Protein AF-A0A3B1D1N2-F1 (afdb_monomer)

Organism: NCBI:txid652676

Solvent-accessible surface area (backbone atoms only — not comparable to full-atom values): 6306 Å² total; per-residue (Å²): 116,69,67,64,53,52,55,49,52,53,50,53,51,51,50,56,58,71,70,54,91,73,68,87,65,69,68,56,71,79,70,68,76,77,75,75,72,77,92,60,91,68,50,88,94,57,68,90,43,74,66,57,53,56,49,49,56,50,54,38,62,32,39,80,76,32,62,90,82,30,60,95,53,70,44,24,58,40,69,49,35,24,72,94,54,78,50,28,65,88,57,100,66,75,60,70,65,66,97

Radius of gyration: 24.39 Å; Cα contacts (8 Å, |Δi|>4): 54; chains: 1; bounding box: 64×26×61 Å

pLDDT: mean 78.88, std 17.94, range [44.75, 98.19]

Sequence (99 aa):
MRKKIITGVFFVGLLLFLLMPGIAGYGVAAMTGETTEAILPVPESNPLTPEKIQFGRRLFMDRNLSDPDAGRTRVACVSCHNPMFGFSDGRVRSTGVYG

Secondary structure (DSSP, 8-state):
-HHHHHHHHHHHHHHHHHT---SSSHHHHTTS------SS---TTS---HHHHHHHHHHHT-GGGS-TTSTT----HHHHSBGGGTSB-SSSS--TTT-

Mean predicted aligned error: 14.94 Å

InterPro domains:
  IPR004852 Di-haem cytochrome c peroxidase [PF03150] (50-97)
  IPR036909 Cytochrome c-like domain superfamily [G3DSA:1.10.760.10] (34-99)
  IPR036909 Cytochrome c-like domain superfamily [SSF46626] (35-99)

Structure (mmCIF, N/CA/C/O backbone):
data_AF-A0A3B1D1N2-F1
#
_entry.id   AF-A0A3B1D1N2-F1
#
loop_
_atom_site.group_PDB
_atom_site.id
_atom_site.type_symbol
_atom_site.label_atom_id
_atom_site.label_alt_id
_atom_site.label_comp_id
_atom_site.label_asym_id
_atom_site.label_entity_id
_atom_site.label_seq_id
_atom_site.pdbx_PDB_ins_code
_atom_site.Cartn_x
_atom_site.Cartn_y
_atom_site.Cartn_z
_atom_site.occupancy
_atom_site.B_iso_or_equiv
_atom_site.auth_seq_id
_atom_site.auth_comp_id
_atom_site.auth_asym_id
_atom_site.auth_atom_id
_atom_site.pdbx_PDB_model_num
ATOM 1 N N . MET A 1 1 ? -46.210 11.198 -42.830 1.00 56.34 1 MET A N 1
ATOM 2 C CA . MET A 1 1 ? -45.382 9.997 -42.548 1.00 56.34 1 MET A CA 1
ATOM 3 C C . MET A 1 1 ? -44.437 10.151 -41.352 1.00 56.34 1 MET A C 1
ATOM 5 O O . MET A 1 1 ? -44.366 9.225 -40.563 1.00 56.34 1 MET A O 1
ATOM 9 N N . ARG A 1 2 ? -43.782 11.305 -41.140 1.00 57.81 2 ARG A N 1
ATOM 10 C CA . ARG A 1 2 ? -42.819 11.520 -40.033 1.00 57.81 2 ARG A CA 1
ATOM 11 C C . ARG A 1 2 ? -43.399 11.379 -38.610 1.00 57.81 2 ARG A C 1
ATOM 13 O O . ARG A 1 2 ? -42.738 10.818 -37.751 1.00 57.81 2 ARG A O 1
ATOM 20 N N . LYS A 1 3 ? -44.656 11.790 -38.373 1.00 54.94 3 LYS A N 1
ATOM 21 C CA . LYS A 1 3 ? -45.313 11.672 -37.051 1.00 54.94 3 LYS A CA 1
ATOM 22 C C . LYS A 1 3 ? -45.491 10.218 -36.583 1.00 54.94 3 LYS A C 1
ATOM 24 O O . LYS A 1 3 ? -45.231 9.937 -35.426 1.00 54.94 3 LYS A O 1
ATOM 29 N N . LYS A 1 4 ? -45.842 9.289 -37.486 1.00 55.59 4 LYS A N 1
ATOM 30 C CA . LYS A 1 4 ? -46.007 7.855 -37.159 1.00 55.59 4 LYS A CA 1
ATOM 31 C C . LYS A 1 4 ? -44.676 7.177 -36.803 1.00 55.59 4 LYS A C 1
ATOM 33 O O . LYS A 1 4 ? -44.650 6.308 -35.942 1.00 55.59 4 LYS A O 1
ATOM 38 N N . ILE A 1 5 ? -43.581 7.617 -37.430 1.00 60.41 5 ILE A N 1
ATOM 39 C CA . ILE A 1 5 ? -42.223 7.127 -37.146 1.00 60.41 5 ILE A CA 1
ATOM 40 C C . ILE A 1 5 ? -41.762 7.625 -35.772 1.00 60.41 5 ILE A C 1
ATOM 42 O O . ILE A 1 5 ? -41.260 6.839 -34.982 1.00 60.41 5 ILE A O 1
ATOM 46 N N . ILE A 1 6 ? -42.012 8.898 -35.447 1.00 61.84 6 ILE A N 1
ATOM 47 C CA . ILE A 1 6 ? -41.674 9.466 -34.133 1.00 61.84 6 ILE A CA 1
ATOM 48 C C . ILE A 1 6 ? -42.459 8.751 -33.025 1.00 61.84 6 ILE A C 1
ATOM 50 O O . ILE A 1 6 ? -41.856 8.279 -32.069 1.00 61.84 6 ILE A O 1
ATOM 54 N N . THR A 1 7 ? -43.777 8.577 -33.173 1.00 63.19 7 THR A N 1
ATOM 55 C CA . THR A 1 7 ? -44.589 7.855 -32.178 1.00 63.19 7 THR A CA 1
ATOM 56 C C . THR A 1 7 ? -44.131 6.404 -31.996 1.00 63.19 7 THR A C 1
ATOM 58 O O . THR A 1 7 ? -44.080 5.930 -30.866 1.00 63.19 7 THR A O 1
ATOM 61 N N . GLY A 1 8 ? -43.733 5.717 -33.073 1.00 62.47 8 GLY A N 1
ATOM 62 C CA . GLY A 1 8 ? -43.199 4.352 -33.008 1.00 62.47 8 GLY A CA 1
ATOM 63 C C . GLY A 1 8 ? -41.832 4.257 -32.322 1.00 62.47 8 GLY A C 1
ATOM 64 O O . GLY A 1 8 ? -41.625 3.365 -31.508 1.00 62.47 8 GLY A O 1
ATOM 65 N N . VAL A 1 9 ? -40.923 5.203 -32.581 1.00 70.62 9 VAL A N 1
ATOM 66 C CA . VAL A 1 9 ? -39.600 5.258 -31.931 1.00 70.62 9 VAL A CA 1
ATOM 67 C C . VAL A 1 9 ? -39.728 5.569 -30.436 1.00 70.62 9 VAL A C 1
ATOM 69 O O . VAL A 1 9 ? -39.030 4.959 -29.631 1.00 70.62 9 VAL A O 1
ATOM 72 N N . PHE A 1 10 ? -40.665 6.438 -30.044 1.00 69.56 10 PHE A N 1
ATOM 73 C CA . PHE A 1 10 ? -40.968 6.686 -28.631 1.00 69.56 10 PHE A CA 1
ATOM 74 C C . PHE A 1 10 ? -41.584 5.463 -27.938 1.00 69.56 10 PHE A C 1
ATOM 76 O O . PHE A 1 10 ? -41.209 5.162 -26.809 1.00 69.56 10 PHE A O 1
ATOM 83 N N . PHE A 1 11 ? -42.475 4.723 -28.608 1.00 75.69 11 PHE A N 1
ATOM 84 C CA . PHE A 1 11 ? -43.072 3.508 -28.042 1.00 75.69 11 PHE A CA 1
ATOM 85 C C . PHE A 1 11 ? -42.051 2.378 -27.879 1.00 75.69 11 PHE A C 1
ATOM 87 O O . PHE A 1 11 ? -42.023 1.735 -26.835 1.00 75.69 11 PHE A O 1
ATOM 94 N N . VAL A 1 12 ? -41.180 2.163 -28.870 1.00 73.44 12 VAL A N 1
ATOM 95 C CA . VAL A 1 12 ? -40.109 1.155 -28.800 1.00 73.44 12 VAL A CA 1
ATOM 96 C C . VAL A 1 12 ? -39.052 1.550 -27.766 1.00 73.44 12 VAL A C 1
ATOM 98 O O . VAL A 1 12 ? -38.619 0.701 -26.994 1.00 73.44 12 VAL A O 1
ATOM 101 N N . GLY A 1 13 ? -38.687 2.833 -27.682 1.00 70.81 13 GLY A N 1
ATOM 102 C CA . GLY A 1 13 ? -37.773 3.343 -26.657 1.00 70.81 13 GLY A CA 1
ATOM 103 C C . GLY A 1 13 ? -38.322 3.191 -25.235 1.00 70.81 13 GLY A C 1
ATOM 104 O O . GLY A 1 13 ? -37.595 2.756 -24.346 1.00 70.81 13 GLY A O 1
ATOM 105 N N . LEU A 1 14 ? -39.614 3.471 -25.025 1.00 72.62 14 LEU A N 1
ATOM 106 C CA . LEU A 1 14 ? -40.283 3.288 -23.733 1.00 72.62 14 LEU A CA 1
ATOM 107 C C . LEU A 1 14 ? -40.409 1.802 -23.360 1.00 72.62 14 LEU A C 1
ATOM 109 O O . LEU A 1 14 ? -40.1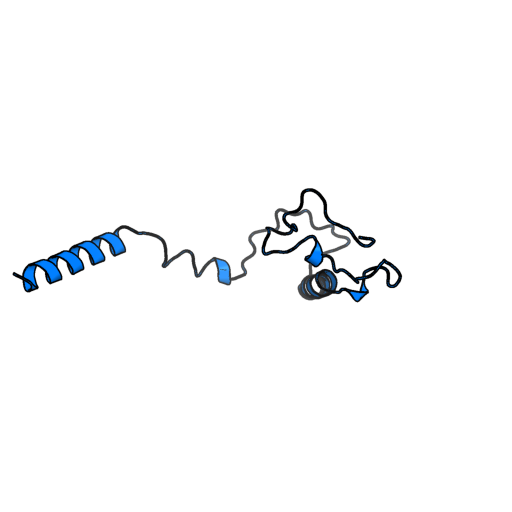92 1.446 -22.206 1.00 72.62 14 LEU A O 1
ATOM 113 N N . LEU A 1 15 ? -40.697 0.925 -24.328 1.00 72.00 15 LEU A N 1
ATOM 114 C CA . LEU A 1 15 ? -40.774 -0.520 -24.098 1.00 72.00 15 LEU A CA 1
ATOM 115 C C . LEU A 1 15 ? -39.399 -1.111 -23.748 1.00 72.00 15 LEU A C 1
ATOM 117 O O . LEU A 1 15 ? -39.295 -1.909 -22.825 1.00 72.00 15 LEU A O 1
ATOM 121 N N . LEU A 1 16 ? -38.333 -0.685 -24.434 1.00 69.31 16 LEU A N 1
ATOM 122 C CA . LEU A 1 16 ? -36.958 -1.100 -24.133 1.00 69.31 16 LEU A CA 1
ATOM 123 C C . LEU A 1 16 ? -36.483 -0.588 -22.765 1.00 69.31 16 LEU A C 1
ATOM 125 O O . LEU A 1 16 ? -35.769 -1.300 -22.065 1.00 69.31 16 LEU A O 1
ATOM 129 N N . PHE A 1 17 ? -36.915 0.609 -22.358 1.00 66.94 17 PHE A N 1
ATOM 130 C CA . PHE A 1 17 ? -36.623 1.165 -21.034 1.00 66.94 17 PHE A CA 1
ATOM 131 C C . PHE A 1 17 ? -37.371 0.425 -19.909 1.00 66.94 17 PHE A C 1
ATOM 133 O O . PHE A 1 17 ? -36.813 0.216 -18.836 1.00 66.94 17 PHE A O 1
ATOM 140 N N . LEU A 1 18 ? -38.606 -0.030 -20.160 1.00 69.19 18 LEU A N 1
ATOM 141 C CA . LEU A 1 18 ? -39.409 -0.811 -19.206 1.00 69.19 18 LEU A CA 1
ATOM 142 C C . LEU A 1 18 ? -38.991 -2.291 -19.112 1.00 69.19 18 LEU A C 1
ATOM 144 O O . LEU A 1 18 ? -39.251 -2.929 -18.095 1.00 69.19 18 LEU A O 1
ATOM 148 N N . LEU A 1 19 ? -38.329 -2.835 -20.139 1.00 68.75 19 LEU A N 1
ATOM 149 C CA . LEU A 1 19 ? -37.832 -4.219 -20.181 1.00 68.75 19 LEU A CA 1
ATOM 150 C C . LEU A 1 19 ? -36.403 -4.392 -19.629 1.00 68.75 19 LEU A C 1
ATOM 152 O O . LEU A 1 19 ? -35.874 -5.501 -19.655 1.00 68.75 19 LEU A O 1
ATOM 156 N N . MET A 1 20 ? -35.783 -3.329 -19.106 1.00 66.12 20 MET A N 1
ATOM 157 C CA . MET A 1 20 ? -34.487 -3.366 -18.413 1.00 66.12 20 MET A CA 1
ATOM 158 C C . MET A 1 20 ? -34.685 -3.205 -16.894 1.00 66.12 20 MET A C 1
ATOM 160 O O . MET A 1 20 ? -34.479 -2.112 -16.357 1.00 66.12 20 MET A O 1
ATOM 164 N N . PRO A 1 21 ? -35.088 -4.257 -16.154 1.00 60.59 21 PRO A N 1
ATOM 165 C CA . PRO A 1 21 ? -35.177 -4.181 -14.703 1.00 60.59 21 PRO A CA 1
ATOM 166 C C . PRO A 1 21 ? -33.758 -4.161 -14.124 1.00 60.59 21 PRO A C 1
ATOM 168 O O . PRO A 1 21 ? -33.182 -5.211 -13.862 1.00 60.59 21 PRO A O 1
ATOM 171 N N . GLY A 1 22 ? -33.1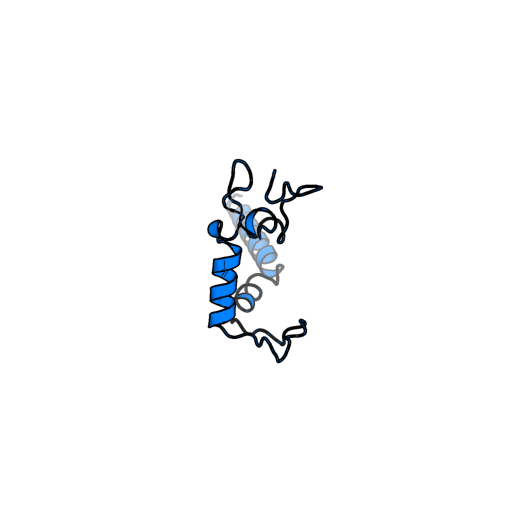46 -2.985 -13.951 1.00 59.31 22 GLY A N 1
ATOM 172 C CA . GLY A 1 22 ? -31.809 -2.986 -13.350 1.00 59.31 22 GLY A CA 1
ATOM 173 C C . GLY A 1 22 ? -30.959 -1.728 -13.390 1.00 59.31 22 GLY A C 1
ATOM 174 O O . GLY A 1 22 ? -29.751 -1.856 -13.530 1.00 59.31 22 GLY A O 1
ATOM 175 N N . ILE A 1 23 ? -31.516 -0.527 -13.214 1.00 55.31 23 ILE A N 1
ATOM 176 C CA . ILE A 1 23 ? -30.666 0.638 -12.871 1.00 55.31 23 ILE A CA 1
ATOM 177 C C . ILE A 1 23 ? -31.157 1.456 -11.675 1.00 55.31 23 ILE A C 1
ATOM 179 O O . ILE A 1 23 ? -30.366 2.174 -11.078 1.00 55.31 23 ILE A O 1
ATOM 183 N N . ALA A 1 24 ? -32.411 1.294 -11.242 1.00 50.28 24 ALA A N 1
ATOM 184 C CA . ALA A 1 24 ? -32.911 1.996 -10.056 1.00 50.28 24 ALA A CA 1
ATOM 185 C C . ALA A 1 24 ? -32.476 1.352 -8.721 1.00 50.28 24 ALA A C 1
ATOM 187 O O . ALA A 1 24 ? -32.416 2.039 -7.709 1.00 50.28 24 ALA A O 1
ATOM 188 N N . GLY A 1 25 ? -32.157 0.050 -8.705 1.00 45.50 25 GLY A N 1
ATOM 189 C CA . GLY A 1 25 ? -31.861 -0.691 -7.467 1.00 45.50 25 GLY A CA 1
ATOM 190 C C . GLY A 1 25 ? -30.376 -0.925 -7.170 1.00 45.50 25 GLY A C 1
ATOM 191 O O . GLY A 1 25 ? -29.987 -0.976 -6.008 1.00 45.50 25 GLY A O 1
ATOM 192 N N . TYR A 1 26 ? -29.525 -1.034 -8.196 1.00 53.28 26 TYR A N 1
ATOM 193 C CA . TYR A 1 26 ? -28.116 -1.407 -7.995 1.00 53.28 26 TYR A CA 1
ATOM 194 C C . TYR A 1 26 ? -27.233 -0.260 -7.484 1.00 53.28 26 TYR A C 1
ATOM 196 O O . TYR A 1 26 ? -26.183 -0.512 -6.902 1.00 53.28 26 TYR A O 1
ATOM 204 N N . GLY A 1 27 ? -27.652 0.994 -7.671 1.00 46.12 27 GLY A N 1
ATOM 205 C CA . GLY A 1 27 ? -26.845 2.157 -7.296 1.00 46.12 27 GLY A CA 1
ATOM 206 C C . GLY A 1 27 ? -26.901 2.536 -5.816 1.00 46.12 27 GLY A C 1
ATOM 207 O O . GLY A 1 27 ? -25.957 3.148 -5.336 1.00 46.12 27 GLY A O 1
ATOM 208 N N . VAL A 1 28 ? -27.967 2.188 -5.084 1.00 44.75 28 VAL A N 1
ATOM 209 C CA . VAL A 1 28 ? -28.168 2.664 -3.697 1.00 44.75 28 VAL A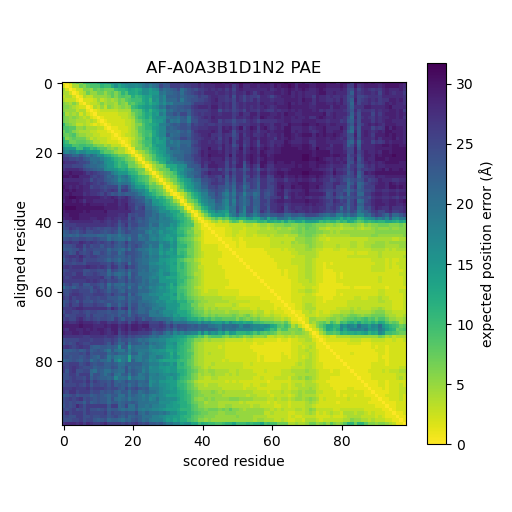 CA 1
ATOM 210 C C . VAL A 1 28 ? -27.556 1.714 -2.661 1.00 44.75 28 VAL A C 1
ATOM 212 O O . VAL A 1 28 ? -26.956 2.180 -1.696 1.00 44.75 28 VAL A O 1
ATOM 215 N N . ALA A 1 29 ? -27.612 0.395 -2.880 1.00 46.97 29 ALA A N 1
ATOM 216 C CA . ALA A 1 29 ? -27.075 -0.591 -1.932 1.00 46.97 29 ALA A CA 1
ATOM 217 C C . ALA A 1 29 ? -25.541 -0.534 -1.789 1.00 46.97 29 ALA A C 1
ATOM 219 O O . ALA A 1 29 ? -25.004 -0.806 -0.722 1.00 46.97 29 ALA A O 1
ATOM 220 N N . ALA A 1 30 ? -24.822 -0.115 -2.833 1.00 50.22 30 ALA A N 1
ATOM 221 C CA . ALA A 1 30 ? -23.370 0.052 -2.766 1.00 50.22 30 ALA A CA 1
ATOM 222 C C . ALA A 1 30 ? -22.927 1.252 -1.897 1.00 50.22 30 ALA A C 1
ATOM 224 O O . ALA A 1 30 ? -21.735 1.404 -1.639 1.00 50.22 30 ALA A O 1
ATOM 225 N N . MET A 1 31 ? -23.858 2.112 -1.459 1.00 50.59 31 MET A N 1
ATOM 226 C CA . MET A 1 31 ? -23.544 3.386 -0.794 1.00 50.59 31 MET A CA 1
ATOM 227 C C . MET A 1 31 ? -23.891 3.399 0.699 1.00 50.59 31 MET A C 1
ATOM 229 O O . MET A 1 31 ? -23.488 4.328 1.395 1.00 50.59 31 MET A O 1
ATOM 233 N N . THR A 1 32 ? -24.620 2.398 1.209 1.00 48.91 32 THR A N 1
ATOM 234 C CA . THR A 1 32 ? -25.097 2.388 2.605 1.00 48.91 32 THR A CA 1
ATOM 235 C C . 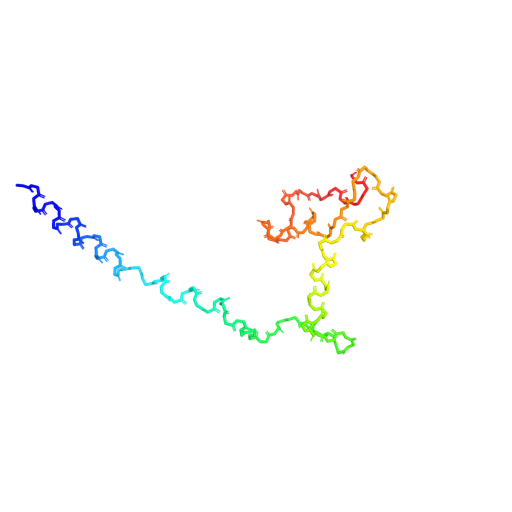THR A 1 32 ? -24.065 1.883 3.611 1.00 48.91 32 THR A C 1
ATOM 237 O O . THR A 1 32 ? -24.306 1.977 4.807 1.00 48.91 32 THR A O 1
ATOM 240 N N . GLY A 1 33 ? -22.898 1.397 3.169 1.00 51.53 33 GLY A N 1
ATOM 241 C CA . GLY A 1 33 ? -21.799 1.036 4.076 1.00 51.53 33 GLY A CA 1
ATOM 242 C C . GLY A 1 33 ? -22.140 -0.076 5.073 1.00 51.53 33 GLY A C 1
ATOM 243 O O . GLY A 1 33 ? -21.409 -0.271 6.041 1.00 51.53 33 GLY A O 1
ATOM 244 N N . GLU A 1 34 ? -23.227 -0.810 4.844 1.00 49.44 34 GLU A N 1
ATOM 245 C CA . GLU A 1 34 ? -23.647 -1.910 5.699 1.00 49.44 34 GLU A CA 1
ATOM 246 C C . GLU A 1 34 ? -22.861 -3.154 5.287 1.00 49.44 34 GLU A C 1
ATOM 248 O O . GLU A 1 34 ? -23.251 -3.941 4.426 1.00 49.44 34 GLU A O 1
ATOM 253 N N . THR A 1 35 ? -21.654 -3.264 5.840 1.00 50.59 35 THR A N 1
ATOM 254 C CA . THR A 1 35 ? -20.800 -4.440 5.714 1.00 50.59 35 THR A CA 1
ATOM 255 C C . THR A 1 35 ? -21.464 -5.594 6.458 1.00 50.59 35 THR A C 1
ATOM 257 O O . THR A 1 35 ? -21.231 -5.783 7.651 1.00 50.59 35 THR A O 1
ATOM 260 N N . THR A 1 36 ? -22.303 -6.365 5.771 1.00 52.19 36 THR A N 1
ATOM 261 C CA . THR A 1 36 ? -22.658 -7.713 6.219 1.00 52.19 36 THR A CA 1
ATOM 262 C C . THR A 1 36 ? -21.357 -8.479 6.441 1.00 52.19 36 THR A C 1
ATOM 264 O O . THR A 1 36 ? -20.553 -8.579 5.515 1.00 52.19 36 THR A O 1
ATOM 267 N N . GLU A 1 37 ? -21.145 -8.883 7.692 1.00 56.41 37 GLU A N 1
ATOM 268 C CA . GLU A 1 37 ? -20.061 -9.687 8.266 1.00 56.41 37 GLU A CA 1
ATOM 269 C C . GLU A 1 37 ? -18.856 -9.997 7.368 1.00 56.41 37 GLU A C 1
ATOM 271 O O . GLU A 1 37 ? -18.924 -10.704 6.363 1.00 56.41 37 GLU A O 1
ATOM 276 N N . ALA A 1 38 ? -17.696 -9.499 7.799 1.00 54.25 38 ALA A N 1
ATOM 277 C CA . ALA A 1 38 ? -16.412 -9.813 7.203 1.00 54.25 38 ALA A CA 1
ATOM 278 C C . ALA A 1 38 ? -16.213 -11.338 7.087 1.00 54.25 38 ALA A C 1
ATOM 280 O O . ALA A 1 38 ? -16.017 -12.031 8.078 1.00 54.25 38 ALA A O 1
ATOM 281 N N . ILE A 1 39 ? -16.154 -11.839 5.851 1.00 61.69 39 ILE A N 1
ATOM 282 C CA . ILE A 1 39 ? -15.707 -13.203 5.499 1.00 61.69 39 ILE A CA 1
ATOM 283 C C . ILE A 1 39 ? -14.213 -13.419 5.860 1.00 61.69 39 ILE A C 1
ATOM 285 O O . ILE A 1 39 ? -13.668 -14.510 5.714 1.00 61.69 39 ILE A O 1
ATOM 289 N N . LEU A 1 40 ? -13.520 -12.384 6.347 1.00 65.56 40 LEU A N 1
ATOM 290 C CA . LEU A 1 40 ? -12.107 -12.436 6.702 1.00 65.56 40 LEU A CA 1
ATOM 291 C C . LEU A 1 40 ? -11.946 -12.729 8.199 1.00 65.56 40 LEU A C 1
ATOM 293 O O . LEU A 1 40 ? -12.512 -11.994 9.009 1.00 65.56 40 LEU A O 1
ATOM 297 N N . PRO A 1 41 ? -11.142 -13.732 8.596 1.00 84.56 41 PRO A N 1
ATOM 298 C CA . PRO A 1 41 ? -10.793 -13.915 9.997 1.00 84.56 41 PRO A CA 1
ATOM 299 C C . PRO A 1 41 ? -10.034 -12.673 10.480 1.00 84.56 41 PRO A C 1
ATOM 301 O O . PRO A 1 41 ? -8.904 -12.423 10.062 1.00 84.56 41 PRO A O 1
ATOM 304 N N . VAL A 1 42 ? -10.669 -11.877 11.341 1.00 88.38 42 VAL A N 1
ATOM 305 C CA . VAL A 1 42 ? -10.030 -10.740 12.012 1.00 88.38 42 VAL A CA 1
ATOM 306 C C . VAL A 1 42 ? -9.386 -11.267 13.294 1.00 88.38 42 VAL A C 1
ATOM 308 O O . VAL A 1 42 ? -10.110 -11.730 14.175 1.00 88.38 42 VAL A O 1
ATOM 311 N N . PRO A 1 43 ? -8.050 -11.220 13.434 1.00 89.75 43 PRO A N 1
ATOM 312 C CA . PRO A 1 43 ? -7.397 -11.650 14.663 1.00 89.75 43 PRO A CA 1
ATOM 313 C C . PRO A 1 43 ? -7.835 -10.785 15.846 1.00 89.75 43 PRO A C 1
ATOM 315 O O . PRO A 1 43 ? -7.816 -9.557 15.747 1.00 89.75 43 PRO A O 1
ATOM 318 N N . GLU A 1 44 ? -8.134 -11.404 16.989 1.00 91.25 44 GLU A N 1
ATOM 319 C CA . GLU A 1 44 ? -8.481 -10.678 18.224 1.00 91.25 44 GLU A CA 1
ATOM 320 C C . GLU A 1 44 ? -7.357 -9.737 18.684 1.00 91.25 44 GLU A C 1
ATOM 322 O O . GLU A 1 44 ? -7.615 -8.680 19.252 1.00 91.25 44 GLU A O 1
ATOM 327 N N . SER A 1 45 ? -6.100 -10.079 18.383 1.00 95.12 45 SER A N 1
ATOM 328 C CA . SER A 1 45 ? -4.931 -9.239 18.669 1.00 95.12 45 SER A CA 1
ATOM 329 C C . SER A 1 45 ? -4.819 -8.006 17.763 1.00 95.12 45 SER A C 1
ATOM 331 O O . SER A 1 45 ? -4.049 -7.092 18.057 1.00 95.12 45 SER A O 1
ATOM 333 N N . ASN A 1 46 ? -5.571 -7.953 16.660 1.00 92.88 46 ASN A N 1
ATOM 334 C CA . ASN A 1 46 ? -5.540 -6.862 15.692 1.00 92.88 46 ASN A CA 1
ATOM 335 C C . ASN A 1 46 ? -6.955 -6.538 15.173 1.00 92.88 46 ASN A C 1
ATOM 337 O O . ASN A 1 46 ? -7.211 -6.669 13.973 1.00 92.88 46 ASN A O 1
ATOM 341 N N . PRO A 1 47 ? -7.869 -6.073 16.045 1.00 92.38 47 PRO A N 1
ATOM 342 C CA . PRO A 1 47 ? -9.238 -5.779 15.650 1.00 92.38 47 PRO A CA 1
ATOM 343 C C . PRO A 1 47 ? -9.272 -4.635 14.635 1.00 92.38 47 PRO A C 1
ATOM 345 O O . PRO A 1 47 ? -8.442 -3.713 14.678 1.00 92.38 47 PRO A O 1
ATOM 348 N N . LEU A 1 48 ? -10.240 -4.683 13.723 1.00 92.38 48 LEU A N 1
ATOM 349 C CA . LEU A 1 48 ? -10.488 -3.597 12.784 1.00 92.38 48 LEU A CA 1
ATOM 350 C C . LEU A 1 48 ? -11.174 -2.440 13.516 1.00 92.38 48 LEU A C 1
ATOM 352 O O . LEU A 1 48 ? -12.222 -2.620 14.128 1.00 92.38 48 LEU A O 1
ATOM 356 N N . THR A 1 49 ? -10.595 -1.246 13.417 1.00 94.50 49 THR A N 1
ATOM 357 C CA . THR A 1 49 ? -11.248 0.006 13.822 1.00 94.50 49 THR A CA 1
ATOM 358 C C . THR A 1 49 ? -11.255 0.969 12.634 1.00 94.50 49 THR A C 1
ATOM 360 O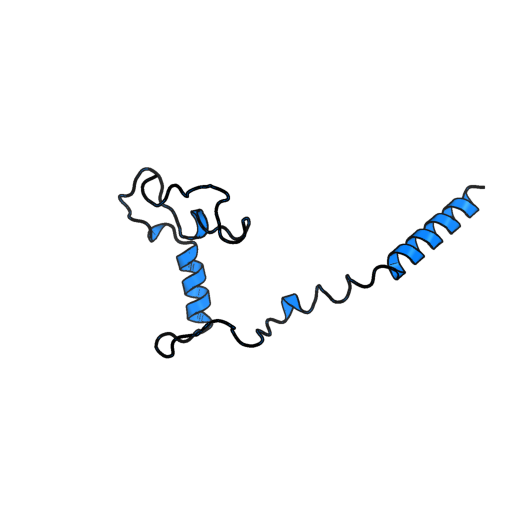 O . THR A 1 49 ? -10.370 0.862 11.771 1.00 94.50 49 THR A O 1
ATOM 363 N N . PRO A 1 50 ? -12.207 1.915 12.553 1.00 95.44 50 PRO A N 1
ATOM 364 C CA . PRO A 1 50 ? -12.245 2.901 11.473 1.00 95.44 50 PRO A CA 1
ATOM 365 C C . PRO A 1 50 ? -10.917 3.654 11.300 1.00 95.44 50 PRO A C 1
ATOM 367 O O . PRO A 1 50 ? -10.447 3.855 10.177 1.00 95.44 50 PRO A O 1
ATOM 370 N N . GLU A 1 51 ? -10.258 3.991 12.408 1.00 97.12 51 GLU A N 1
ATOM 371 C CA . GLU A 1 51 ? -8.986 4.715 12.442 1.00 97.12 51 GLU A CA 1
ATOM 372 C C . GLU A 1 51 ? -7.858 3.863 11.859 1.00 97.12 51 GLU A C 1
ATOM 374 O O . GLU A 1 51 ? -7.075 4.346 11.039 1.00 97.12 51 GLU A O 1
ATOM 379 N N . LYS A 1 52 ? -7.791 2.575 12.224 1.00 96.12 52 LYS A N 1
ATOM 380 C CA . LYS A 1 52 ? -6.785 1.639 11.699 1.00 96.12 52 LYS A CA 1
ATOM 381 C C . LYS A 1 52 ? -6.987 1.367 10.218 1.00 96.12 52 LYS A C 1
ATOM 383 O O . LYS A 1 52 ? -6.009 1.316 9.477 1.00 96.12 52 LYS A O 1
ATOM 388 N N . ILE A 1 53 ? -8.235 1.260 9.767 1.00 96.31 53 ILE A N 1
ATOM 389 C CA . ILE A 1 53 ? -8.562 1.110 8.345 1.00 96.31 53 ILE A CA 1
ATOM 390 C C . ILE A 1 53 ? -8.114 2.353 7.570 1.00 96.31 53 ILE A C 1
ATOM 392 O O . ILE A 1 53 ? -7.451 2.244 6.536 1.00 96.31 53 ILE A O 1
ATOM 396 N N . GLN A 1 54 ? -8.438 3.550 8.066 1.00 97.81 54 GLN A N 1
ATOM 397 C CA . GLN A 1 54 ? -8.049 4.795 7.410 1.00 97.81 54 GLN A CA 1
ATOM 398 C C . GLN A 1 54 ? -6.527 4.981 7.402 1.00 97.81 54 GLN A C 1
ATOM 400 O O . GLN A 1 54 ? -5.961 5.411 6.396 1.00 97.81 54 GLN A O 1
ATOM 405 N N . PHE A 1 55 ? -5.853 4.646 8.500 1.00 97.94 55 PHE A N 1
ATOM 406 C CA . PHE A 1 55 ? -4.399 4.689 8.586 1.00 97.94 55 PHE A CA 1
ATOM 407 C C . PHE A 1 55 ? -3.742 3.680 7.639 1.00 97.94 55 PHE A C 1
ATOM 409 O O . PHE A 1 55 ? -2.884 4.070 6.852 1.00 97.94 55 PHE A O 1
ATOM 416 N N . GLY A 1 56 ? -4.211 2.430 7.616 1.00 97.12 56 GLY A N 1
ATOM 417 C CA . GLY A 1 56 ? -3.736 1.402 6.690 1.00 97.12 56 GLY A CA 1
ATOM 418 C C . GLY A 1 56 ? -3.889 1.813 5.225 1.00 97.12 56 GLY A C 1
ATOM 419 O O . GLY A 1 56 ? -2.959 1.643 4.443 1.00 97.12 56 GLY A O 1
ATOM 420 N N . ARG A 1 57 ? -5.007 2.458 4.858 1.00 97.50 57 ARG A N 1
ATOM 421 C CA . ARG A 1 57 ? -5.202 3.013 3.507 1.00 97.50 57 ARG A CA 1
ATOM 422 C C . ARG A 1 57 ? -4.145 4.058 3.150 1.00 97.50 57 ARG A C 1
ATOM 424 O O . ARG A 1 57 ? -3.665 4.057 2.022 1.00 97.50 57 ARG A O 1
ATOM 431 N N . ARG A 1 58 ? -3.784 4.938 4.091 1.00 98.12 58 ARG A N 1
ATOM 432 C CA . ARG A 1 58 ? -2.723 5.935 3.876 1.00 98.12 58 ARG A CA 1
ATOM 433 C C . ARG A 1 58 ? -1.374 5.258 3.655 1.00 98.12 58 ARG A C 1
ATOM 435 O O . ARG A 1 58 ? -0.719 5.558 2.666 1.00 98.12 58 ARG A O 1
ATOM 442 N N . LEU A 1 59 ? -1.012 4.306 4.514 1.00 98.19 59 LEU A N 1
ATOM 443 C CA . LEU A 1 59 ? 0.238 3.551 4.393 1.00 98.19 59 LEU A CA 1
ATOM 444 C C . LEU A 1 59 ? 0.324 2.776 3.071 1.00 98.19 59 LEU A C 1
ATOM 446 O O . LEU A 1 59 ? 1.356 2.796 2.415 1.00 98.19 59 LEU A O 1
ATOM 450 N N . PHE A 1 60 ? -0.772 2.163 2.621 1.00 97.81 60 PHE A N 1
ATOM 451 C CA . PHE A 1 60 ? -0.823 1.435 1.347 1.00 97.81 60 PHE A CA 1
ATOM 452 C C . PHE A 1 60 ? -0.455 2.307 0.129 1.00 97.81 60 PHE A C 1
ATOM 454 O O . PHE A 1 60 ? 0.016 1.806 -0.897 1.00 97.81 60 PHE A O 1
ATOM 461 N N . MET A 1 61 ? -0.666 3.620 0.247 1.00 97.00 61 MET A N 1
ATOM 462 C CA . MET A 1 61 ? -0.363 4.622 -0.775 1.00 97.00 61 MET A CA 1
ATOM 463 C C . MET A 1 61 ? 0.952 5.376 -0.513 1.00 97.00 61 MET A C 1
ATOM 465 O O . MET A 1 61 ? 1.344 6.204 -1.335 1.00 97.00 61 MET A O 1
ATOM 469 N N . ASP A 1 62 ? 1.643 5.107 0.598 1.00 96.44 62 ASP A N 1
ATOM 470 C CA . ASP A 1 62 ? 2.827 5.855 1.013 1.00 96.44 62 ASP A CA 1
ATOM 471 C C . ASP A 1 62 ? 4.112 5.271 0.407 1.00 96.44 62 ASP A C 1
ATOM 473 O O . ASP A 1 62 ? 4.484 4.121 0.639 1.00 96.44 62 ASP A O 1
ATOM 477 N N . ARG A 1 63 ? 4.819 6.097 -0.368 1.00 93.75 63 ARG A N 1
ATOM 478 C CA . ARG A 1 63 ? 6.092 5.745 -1.017 1.00 93.75 63 ARG A CA 1
ATOM 479 C C . ARG A 1 63 ? 7.287 5.872 -0.072 1.00 93.75 63 ARG A C 1
ATOM 481 O O . ARG A 1 63 ? 8.383 5.447 -0.416 1.00 93.75 63 ARG A O 1
ATOM 488 N N . ASN A 1 64 ? 7.114 6.477 1.100 1.00 92.88 64 ASN A N 1
ATOM 489 C CA . ASN A 1 64 ? 8.181 6.603 2.089 1.00 92.88 64 ASN A CA 1
ATOM 490 C C . ASN A 1 64 ? 8.433 5.298 2.850 1.00 92.88 64 ASN A C 1
ATOM 492 O O . ASN A 1 64 ? 9.468 5.180 3.496 1.00 92.88 64 ASN A O 1
ATOM 496 N N . LEU A 1 65 ? 7.518 4.326 2.750 1.00 93.31 65 LEU A N 1
ATOM 497 C CA . LEU A 1 65 ? 7.687 2.993 3.328 1.00 93.31 65 LEU A CA 1
ATOM 498 C C . LEU A 1 65 ? 8.653 2.106 2.537 1.00 93.31 65 LEU A C 1
ATOM 500 O O . LEU A 1 65 ? 9.170 1.144 3.101 1.00 93.31 65 LEU A O 1
ATOM 504 N N . SER A 1 66 ? 8.886 2.384 1.248 1.00 92.19 66 SER A N 1
ATOM 505 C CA . SER A 1 66 ? 9.906 1.648 0.500 1.00 92.19 66 SER A CA 1
ATOM 506 C C . SER A 1 66 ? 11.297 2.019 0.993 1.00 92.19 66 SER A C 1
ATOM 508 O O . SER A 1 66 ? 11.533 3.173 1.360 1.00 92.19 66 SER A O 1
ATOM 510 N N . ASP A 1 67 ? 12.213 1.055 0.909 1.00 89.69 67 ASP A N 1
ATOM 511 C CA . ASP A 1 67 ? 13.635 1.258 1.164 1.00 89.69 67 ASP A CA 1
ATOM 512 C C . ASP A 1 67 ? 14.121 2.538 0.444 1.00 89.69 67 ASP A C 1
ATOM 514 O O . ASP A 1 67 ? 13.950 2.665 -0.776 1.00 89.69 67 ASP A O 1
ATOM 518 N N . PRO A 1 68 ? 14.632 3.534 1.192 1.00 85.31 68 PRO A N 1
ATOM 519 C CA . PRO A 1 68 ? 15.066 4.805 0.626 1.00 85.31 68 PRO A CA 1
ATOM 520 C C . PRO A 1 68 ? 16.226 4.652 -0.362 1.00 85.31 68 PRO A C 1
ATOM 522 O O . PRO A 1 68 ? 16.375 5.519 -1.225 1.00 85.31 68 PRO A O 1
ATOM 525 N N . ASP A 1 69 ? 16.990 3.565 -0.252 1.00 84.94 69 ASP A N 1
ATOM 526 C CA . ASP A 1 69 ? 18.165 3.259 -1.063 1.00 84.94 69 ASP A CA 1
ATOM 527 C C . ASP A 1 69 ? 17.840 2.276 -2.204 1.00 84.94 69 ASP A C 1
ATOM 529 O O . ASP A 1 69 ? 18.706 1.919 -3.010 1.00 84.94 69 ASP A O 1
ATOM 533 N N . ALA A 1 70 ? 16.576 1.855 -2.327 1.00 74.81 70 ALA A N 1
ATOM 534 C CA . ALA A 1 70 ? 16.149 0.962 -3.386 1.00 74.81 70 ALA A CA 1
ATOM 535 C C . ALA A 1 70 ? 15.986 1.678 -4.733 1.00 74.81 70 ALA A C 1
ATOM 537 O O . ALA A 1 70 ? 14.955 2.273 -5.056 1.00 74.81 70 ALA A O 1
ATOM 538 N N . GLY A 1 71 ? 17.024 1.554 -5.560 1.00 67.94 71 GLY A N 1
ATOM 539 C CA . GLY A 1 71 ? 16.979 1.842 -6.990 1.00 67.94 71 GLY A CA 1
ATOM 540 C C . GLY A 1 71 ? 16.580 3.280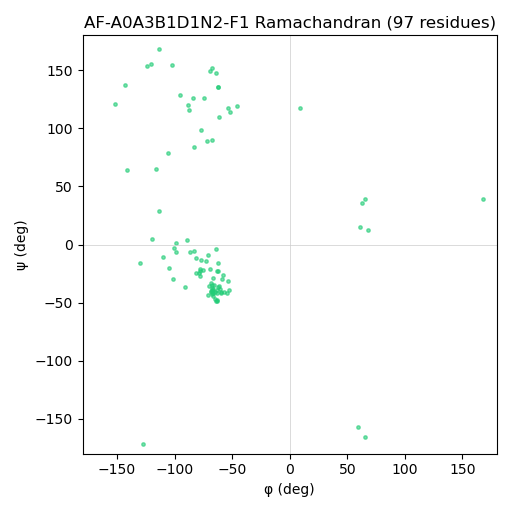 -7.349 1.00 67.94 71 GLY A C 1
ATOM 541 O O . GLY A 1 71 ? 16.772 4.230 -6.596 1.00 67.94 71 GLY A O 1
ATOM 542 N N . ARG A 1 72 ? 16.062 3.468 -8.572 1.00 65.69 72 ARG A N 1
ATOM 543 C CA . ARG A 1 72 ? 15.789 4.809 -9.134 1.00 65.69 72 ARG A CA 1
ATOM 544 C C . ARG A 1 72 ? 14.416 5.379 -8.767 1.00 65.69 72 ARG A C 1
ATOM 546 O O . ARG A 1 72 ? 14.104 6.497 -9.171 1.00 65.69 72 ARG A O 1
ATOM 553 N N . THR A 1 73 ? 13.535 4.630 -8.104 1.00 75.06 73 THR A N 1
ATOM 554 C CA . THR A 1 73 ? 12.152 5.071 -7.861 1.00 75.06 73 THR A CA 1
ATOM 555 C C . THR A 1 73 ? 11.586 4.455 -6.589 1.00 75.06 73 THR A C 1
ATOM 557 O O . THR A 1 73 ? 11.415 3.247 -6.508 1.00 75.06 73 THR A O 1
ATOM 560 N N . ARG A 1 74 ? 11.189 5.310 -5.638 1.00 88.56 74 A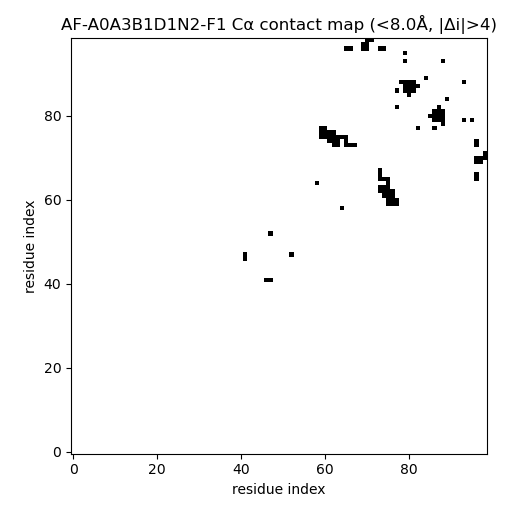RG A N 1
ATOM 561 C CA . ARG A 1 74 ? 10.385 4.904 -4.476 1.00 88.56 74 ARG A CA 1
ATOM 562 C C . ARG A 1 74 ? 9.035 4.357 -4.925 1.00 88.56 74 ARG A C 1
ATOM 564 O O . ARG A 1 74 ? 8.371 5.002 -5.743 1.00 88.56 74 ARG A O 1
ATOM 571 N N . VAL A 1 75 ? 8.587 3.246 -4.356 1.00 93.00 75 VAL A N 1
ATOM 572 C CA . VAL A 1 75 ? 7.303 2.603 -4.683 1.00 93.00 75 VAL A CA 1
ATOM 573 C C . VAL A 1 75 ? 6.417 2.510 -3.444 1.00 93.00 75 VAL A C 1
ATOM 575 O O . VAL A 1 75 ? 6.900 2.515 -2.321 1.00 93.00 75 VAL A O 1
ATOM 578 N N . ALA A 1 76 ? 5.106 2.437 -3.643 1.00 94.94 76 ALA A N 1
ATOM 579 C CA . ALA A 1 76 ? 4.140 2.131 -2.586 1.00 94.94 76 ALA A CA 1
ATOM 580 C C . ALA A 1 76 ? 3.483 0.775 -2.872 1.00 94.94 76 ALA A C 1
ATOM 582 O O . ALA A 1 76 ? 3.579 0.269 -3.992 1.00 94.94 76 ALA A O 1
ATOM 583 N N . CYS A 1 77 ? 2.745 0.209 -1.914 1.00 96.00 77 CYS A N 1
ATOM 584 C CA . CYS A 1 77 ? 2.005 -1.042 -2.125 1.00 96.00 77 CYS A CA 1
ATOM 585 C C . CYS A 1 77 ? 1.079 -0.939 -3.352 1.00 96.00 77 CYS A C 1
ATOM 587 O O . CYS A 1 77 ? 1.070 -1.822 -4.209 1.00 96.00 77 CYS A O 1
ATOM 589 N N . VAL A 1 78 ? 0.395 0.203 -3.506 1.00 96.75 78 VAL A N 1
ATOM 590 C CA . VAL A 1 78 ? -0.491 0.500 -4.647 1.00 96.75 78 VAL A CA 1
ATOM 591 C C . VAL A 1 78 ? 0.218 0.533 -6.010 1.00 96.75 78 VAL A C 1
ATOM 593 O O . VAL A 1 78 ? -0.443 0.457 -7.040 1.00 96.75 78 VAL A O 1
ATOM 596 N N . SER A 1 79 ? 1.554 0.626 -6.045 1.00 94.56 79 SER A N 1
ATOM 597 C CA . SER A 1 79 ? 2.316 0.616 -7.305 1.00 94.56 79 SER A CA 1
ATOM 598 C C . SER A 1 79 ? 2.245 -0.743 -8.005 1.00 94.56 79 SER A C 1
ATOM 600 O O . SER A 1 79 ? 2.195 -0.781 -9.230 1.00 94.56 79 SER A O 1
ATOM 602 N N . CYS A 1 80 ? 2.203 -1.836 -7.232 1.00 95.31 80 CYS A N 1
ATOM 603 C CA . CYS A 1 80 ? 2.021 -3.199 -7.750 1.00 95.31 80 CYS A CA 1
ATOM 604 C C . CYS A 1 80 ? 0.600 -3.743 -7.495 1.00 95.31 80 CYS A C 1
ATOM 606 O O . CYS A 1 80 ? 0.161 -4.668 -8.168 1.00 95.31 80 CYS A O 1
ATOM 608 N N . HIS A 1 81 ? -0.131 -3.165 -6.535 1.00 96.56 81 HIS A N 1
ATOM 609 C CA . HIS A 1 81 ? -1.492 -3.559 -6.162 1.00 96.56 81 HIS A CA 1
ATOM 610 C C . HIS A 1 81 ? -2.500 -2.437 -6.436 1.00 96.56 81 HIS A C 1
ATOM 612 O O . HIS A 1 81 ? -3.102 -1.868 -5.522 1.00 96.56 81 HIS A O 1
ATOM 618 N N . ASN A 1 82 ? -2.681 -2.091 -7.708 1.00 96.19 82 ASN A N 1
ATOM 619 C CA . ASN A 1 82 ? -3.530 -0.980 -8.119 1.00 96.19 82 ASN A CA 1
ATOM 620 C C . ASN A 1 82 ? -5.010 -1.415 -8.214 1.00 96.19 82 ASN A C 1
ATOM 622 O O . ASN A 1 82 ? -5.316 -2.363 -8.945 1.00 96.19 82 ASN A O 1
ATOM 626 N N . PRO A 1 83 ? -5.957 -0.723 -7.547 1.00 95.88 83 PRO A N 1
ATOM 627 C CA . PRO A 1 83 ? -7.389 -1.025 -7.637 1.00 95.88 83 PRO A CA 1
ATOM 628 C C . PRO A 1 83 ? -7.938 -1.063 -9.070 1.00 95.88 83 PRO A C 1
ATOM 630 O O . PRO A 1 83 ? -8.827 -1.859 -9.357 1.00 95.88 83 PRO A O 1
ATOM 633 N N . MET A 1 84 ? -7.378 -0.261 -9.984 1.00 96.31 84 MET A N 1
ATOM 634 C CA . MET A 1 84 ? -7.782 -0.224 -11.398 1.00 96.31 84 MET A CA 1
ATOM 635 C C . MET A 1 84 ? -7.538 -1.546 -12.132 1.00 96.31 84 MET A C 1
ATOM 637 O O . MET A 1 84 ? -8.200 -1.821 -13.128 1.00 96.31 84 MET A O 1
ATOM 641 N N . PHE A 1 85 ? -6.617 -2.370 -11.632 1.00 96.88 85 PHE A N 1
ATOM 642 C CA . PHE A 1 85 ? -6.323 -3.702 -12.159 1.00 96.88 85 PHE A CA 1
ATOM 643 C C . PHE A 1 85 ? -6.706 -4.795 -11.152 1.00 96.88 85 PHE A C 1
ATOM 645 O O . PHE A 1 85 ? -6.064 -5.843 -11.096 1.00 96.88 85 PHE A O 1
ATOM 652 N N . GLY A 1 86 ? -7.710 -4.54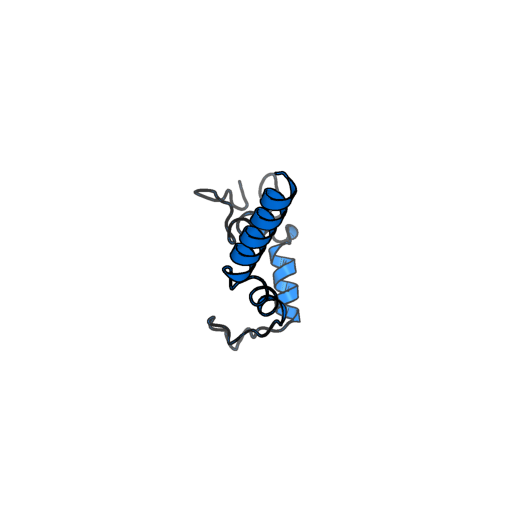6 -10.304 1.00 96.56 86 GLY A N 1
ATOM 653 C CA . GLY A 1 86 ? -8.157 -5.515 -9.301 1.00 96.56 86 GLY A CA 1
ATOM 654 C C . GLY A 1 86 ? -7.102 -5.801 -8.230 1.00 96.56 86 GLY A C 1
ATOM 655 O O . GLY A 1 86 ? -6.932 -6.946 -7.831 1.00 96.56 86 GLY A O 1
ATOM 656 N N . PHE A 1 87 ? -6.379 -4.768 -7.789 1.00 96.62 87 PHE A N 1
ATOM 657 C CA . PHE A 1 87 ? -5.249 -4.870 -6.855 1.00 96.62 87 PHE A CA 1
ATOM 658 C C . PHE A 1 87 ? -4.062 -5.685 -7.401 1.00 96.62 87 PHE A C 1
ATOM 660 O O . PHE A 1 87 ? -3.345 -6.346 -6.649 1.00 96.62 87 PHE A O 1
ATOM 667 N N . SER A 1 88 ? -3.811 -5.563 -8.707 1.00 97.12 88 SER A N 1
ATOM 668 C CA . SER A 1 88 ? -2.601 -6.033 -9.396 1.00 97.12 88 SER A CA 1
AT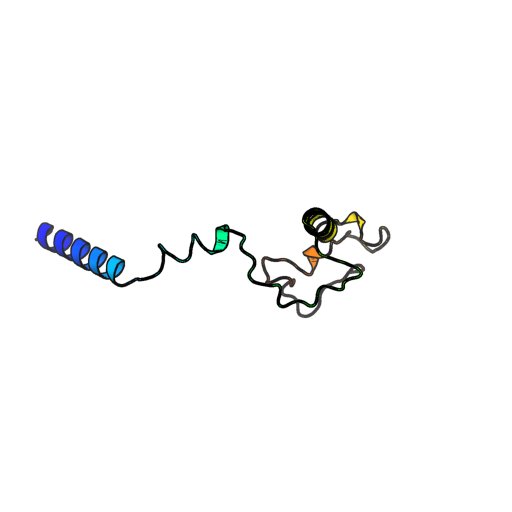OM 669 C C . SER A 1 88 ? -1.973 -4.901 -10.229 1.00 97.12 88 SER A C 1
ATOM 671 O O . SER A 1 88 ? -2.399 -3.748 -10.124 1.00 97.12 88 SER A O 1
ATOM 673 N N . ASP A 1 89 ? -0.962 -5.198 -11.046 1.00 96.50 89 ASP A N 1
ATOM 674 C CA . ASP A 1 89 ? -0.313 -4.240 -11.955 1.00 96.50 89 ASP A CA 1
ATOM 675 C C . ASP A 1 89 ? -0.410 -4.630 -13.440 1.00 96.50 89 ASP A C 1
ATOM 677 O O . ASP A 1 89 ? 0.167 -3.959 -14.298 1.00 96.50 89 ASP A O 1
ATOM 681 N N . GLY A 1 90 ? -1.133 -5.710 -13.755 1.00 95.94 90 GLY A N 1
ATOM 682 C CA . GLY A 1 90 ? -1.292 -6.212 -15.121 1.00 95.94 90 GLY A CA 1
ATOM 683 C C . GLY A 1 90 ? -0.018 -6.796 -15.747 1.00 95.94 90 GLY A C 1
ATOM 684 O O . GLY A 1 90 ? 0.015 -7.014 -16.959 1.00 95.94 90 GLY A O 1
ATOM 685 N N . ARG A 1 91 ? 1.040 -7.046 -14.966 1.00 95.50 91 ARG A N 1
ATOM 686 C CA . ARG A 1 91 ? 2.298 -7.642 -15.440 1.00 95.50 91 ARG A CA 1
ATOM 687 C C . ARG A 1 91 ? 2.364 -9.116 -15.049 1.00 95.50 91 ARG A C 1
ATOM 689 O O . ARG A 1 91 ? 1.787 -9.540 -14.055 1.00 95.50 91 ARG A O 1
ATOM 696 N N . VAL A 1 92 ? 3.134 -9.906 -15.804 1.00 96.25 92 VAL A N 1
ATOM 697 C CA . VAL A 1 92 ? 3.426 -11.309 -15.434 1.00 96.25 92 VAL A CA 1
ATOM 698 C C . VAL A 1 92 ? 4.194 -11.371 -14.109 1.00 96.25 92 VAL A C 1
ATOM 700 O O . VAL A 1 92 ? 3.984 -12.273 -13.302 1.00 96.25 92 VAL A O 1
ATOM 703 N N . ARG A 1 93 ? 5.092 -10.402 -13.892 1.00 94.94 93 ARG A N 1
ATOM 704 C CA . ARG A 1 93 ? 5.790 -10.155 -12.630 1.00 94.94 93 ARG A CA 1
ATOM 705 C C . ARG A 1 93 ? 5.960 -8.656 -12.429 1.00 94.94 93 ARG A C 1
ATOM 707 O O . ARG A 1 93 ? 6.335 -7.944 -13.366 1.00 94.94 93 ARG A O 1
ATOM 714 N N . SER A 1 94 ? 5.719 -8.208 -11.206 1.00 94.00 94 SER A N 1
ATOM 715 C CA . SER A 1 94 ? 6.024 -6.848 -10.781 1.00 94.00 94 SER A CA 1
ATOM 716 C C . SER A 1 94 ? 7.534 -6.614 -10.744 1.00 94.00 94 SER A C 1
ATOM 718 O O . SER A 1 94 ? 8.310 -7.538 -10.510 1.00 94.00 94 SER A O 1
ATOM 720 N N . THR A 1 95 ? 7.947 -5.364 -10.940 1.00 89.62 95 THR A N 1
ATOM 721 C CA . THR A 1 95 ? 9.356 -4.929 -10.849 1.00 89.62 95 THR A CA 1
ATOM 722 C C . THR A 1 95 ? 9.885 -4.976 -9.409 1.00 89.62 95 THR A C 1
ATOM 724 O O . THR A 1 95 ? 11.081 -5.033 -9.151 1.00 89.62 95 THR A O 1
ATOM 727 N N . GLY A 1 96 ? 8.979 -4.961 -8.427 1.00 88.31 96 GLY A N 1
ATOM 728 C CA . GLY A 1 96 ? 9.351 -4.902 -7.020 1.00 88.31 96 GLY A CA 1
ATOM 729 C C . GLY A 1 96 ? 10.044 -3.587 -6.659 1.00 88.31 96 GLY A C 1
ATOM 730 O O . GLY A 1 96 ? 9.978 -2.598 -7.388 1.00 88.31 96 GLY A O 1
ATOM 731 N N . VAL A 1 97 ? 10.676 -3.580 -5.487 1.00 89.62 97 VAL A N 1
ATOM 732 C CA . VAL A 1 97 ? 11.265 -2.376 -4.884 1.00 89.62 97 VAL A CA 1
ATOM 733 C C . VAL A 1 97 ? 12.612 -2.005 -5.528 1.00 89.62 97 VAL A C 1
ATOM 735 O O . VAL A 1 97 ? 12.941 -0.827 -5.585 1.00 89.62 97 VAL A O 1
ATOM 738 N N . TYR A 1 98 ? 13.353 -2.973 -6.084 1.00 87.56 98 TYR A N 1
ATOM 739 C CA . TYR A 1 98 ? 14.680 -2.746 -6.684 1.00 87.56 98 TYR A CA 1
ATOM 740 C C . TYR A 1 98 ? 14.692 -2.598 -8.216 1.00 87.56 98 TYR A C 1
ATOM 742 O O . TYR A 1 98 ? 15.727 -2.213 -8.762 1.00 87.56 98 TYR A O 1
ATOM 750 N N . GLY A 1 99 ? 13.554 -2.811 -8.890 1.00 78.56 99 GLY A N 1
ATOM 751 C CA . GLY A 1 99 ? 13.419 -2.659 -10.345 1.00 78.56 99 GLY A CA 1
ATOM 752 C C . GLY A 1 99 ? 13.612 -3.953 -11.119 1.00 78.56 99 GLY A C 1
ATOM 753 O O . GLY A 1 99 ? 14.779 -4.365 -11.286 1.00 78.56 99 GLY A O 1
#

Foldseek 3Di:
DVVVVVVVVVVVVVVVVVPDPDDPPPPPVVPPPPPPDDPDPQDPVHHDDPVVVVVVVVQQQDLVPADPPADDDRDGQCCQQPVVVVGGNPDPDDPPRND